Protein AF-A0A2V8GV36-F1 (afdb_monomer_lite)

Sequence (169 aa):
MVDSTVILAGAIPAAVLALVADGVLTWLERRLSPGRRRVSRAVPITVATAAVLFALATAGIGAGTRNTIVIGSKNFTEQVVLGELLAQTLERRGVTVTRRLNLGGSFICDRAIRSGDIDAYVEYTGTALAAILKQPIVKDPAAVFTTVRDEYARAGLSVLPPLGFTRRW

Secondary structure (DSSP, 8-state):
---HHHHHHHHHHHHHHHHHHHHHHHHHHHHH--SS----THHHHHHHHHHHHHHHHHTTTT-----EEEEE--SSHHHHHHHHHHHHHHHTTT-EEEEE----SHHHHHHHHHHTS-SB----HHHIIIIIS-PPP-S-HHHHHHHHHHHHHHTT---PPP-S-----

Foldseek 3Di:
DPPVVVVCVVVVVVVVVVVVVVVVVVVVCVVPPPDPDDDDPVVVVVVVVVVVVVVVVVVPPPPDPPQEAEFEFAQDDVFLVVSVVVCVVCVVVVGHYHYHYRQHDPVRVVVCCLVVVGVDGDDDLQCCQCPPVVHDRDPDSVVSLVVSQVVCVVSVHHDDDDPPDDPDD

Radius of gyration: 26.88 Å; chains: 1; bounding box: 41×42×82 Å

Structure (mmCIF, N/CA/C/O backbone):
data_AF-A0A2V8GV36-F1
#
_entry.id   AF-A0A2V8GV36-F1
#
loop_
_atom_site.group_PDB
_atom_site.id
_atom_site.type_symbol
_atom_site.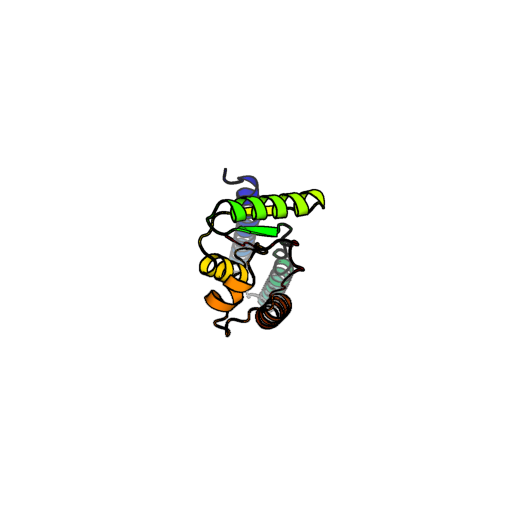label_atom_id
_atom_site.label_alt_id
_atom_site.label_comp_id
_atom_site.label_asym_id
_atom_site.label_entity_id
_atom_site.label_seq_id
_atom_site.pdbx_PDB_ins_code
_atom_site.Cartn_x
_atom_site.Cartn_y
_atom_site.Cartn_z
_atom_site.occupancy
_atom_site.B_iso_or_equiv
_atom_site.auth_seq_id
_atom_site.auth_comp_id
_atom_site.auth_asym_id
_atom_site.auth_atom_id
_atom_site.pdbx_PDB_model_num
ATOM 1 N N . MET A 1 1 ? -10.039 15.822 13.208 1.00 42.69 1 MET A N 1
ATOM 2 C CA . MET A 1 1 ? -10.955 15.863 14.367 1.00 42.69 1 MET A CA 1
ATOM 3 C C . MET A 1 1 ? -11.041 14.457 14.916 1.00 42.69 1 MET A C 1
ATOM 5 O O . MET A 1 1 ? -11.215 13.542 14.127 1.00 42.69 1 MET A O 1
ATOM 9 N N . VAL A 1 2 ? -10.798 14.270 16.212 1.00 45.75 2 VAL A N 1
ATOM 10 C CA . VAL A 1 2 ? -10.942 12.957 16.852 1.00 45.75 2 VAL A CA 1
ATOM 11 C C . VAL A 1 2 ? -12.442 12.706 17.003 1.00 45.75 2 VAL A C 1
ATOM 13 O O . VAL A 1 2 ? -13.123 13.535 17.602 1.00 45.75 2 VAL A O 1
ATOM 16 N N . ASP A 1 3 ? -12.964 11.635 16.404 1.00 47.34 3 ASP A N 1
ATOM 17 C CA . ASP A 1 3 ? -14.393 11.314 16.460 1.00 47.34 3 ASP A CA 1
ATOM 18 C C . ASP A 1 3 ? -14.779 10.881 17.878 1.00 47.34 3 ASP A C 1
ATOM 20 O O . ASP A 1 3 ? -14.577 9.734 18.290 1.00 47.34 3 ASP A O 1
ATOM 24 N N . SER A 1 4 ? -15.356 11.814 18.637 1.00 53.25 4 SER A N 1
ATOM 25 C CA . SER A 1 4 ? -15.852 11.592 19.999 1.00 53.25 4 SER A CA 1
ATOM 26 C C . SER A 1 4 ? -16.860 10.442 20.078 1.00 53.25 4 SER A C 1
ATOM 28 O O . SER A 1 4 ? -16.970 9.800 21.118 1.00 53.25 4 SER A O 1
ATOM 30 N N . THR A 1 5 ? -17.545 10.131 18.974 1.00 56.38 5 THR A N 1
ATOM 31 C CA . THR A 1 5 ? -18.463 8.993 18.838 1.00 56.38 5 THR A CA 1
ATOM 32 C C . THR A 1 5 ? -17.752 7.651 19.029 1.00 56.38 5 THR A C 1
ATOM 34 O O . THR A 1 5 ? -18.298 6.761 19.674 1.00 56.38 5 THR A O 1
ATOM 37 N N . VAL A 1 6 ? -16.513 7.510 18.543 1.00 57.44 6 VAL A N 1
ATOM 38 C CA . VAL A 1 6 ? -15.716 6.276 18.684 1.00 57.44 6 VAL A CA 1
ATOM 39 C C . VAL A 1 6 ? -15.141 6.154 20.101 1.00 57.44 6 VAL A C 1
ATOM 41 O O . VAL A 1 6 ? -15.065 5.055 20.645 1.00 57.44 6 VAL A O 1
ATOM 44 N N . ILE A 1 7 ? -14.817 7.283 20.742 1.00 59.47 7 ILE A N 1
ATOM 45 C CA . ILE A 1 7 ? -14.378 7.317 22.147 1.00 59.47 7 ILE A CA 1
ATOM 46 C C . ILE A 1 7 ? -15.544 6.969 23.088 1.00 59.47 7 ILE A C 1
ATOM 48 O O . ILE A 1 7 ? -15.385 6.136 23.982 1.00 59.47 7 ILE A O 1
ATOM 52 N N . LEU A 1 8 ? -16.735 7.544 22.870 1.00 58.75 8 LEU A N 1
ATOM 53 C CA . LEU A 1 8 ? -17.935 7.229 23.657 1.00 58.75 8 LEU A CA 1
ATOM 54 C C . LEU A 1 8 ? -18.396 5.779 23.456 1.00 58.75 8 LEU A C 1
ATOM 56 O O . LEU A 1 8 ? -18.820 5.143 24.421 1.00 58.75 8 LEU A O 1
ATOM 60 N N . ALA A 1 9 ? -18.277 5.246 22.235 1.00 59.91 9 ALA A N 1
ATOM 61 C CA . ALA A 1 9 ? -18.658 3.871 21.918 1.00 59.91 9 ALA A CA 1
ATOM 62 C C . ALA A 1 9 ? -17.824 2.824 22.676 1.00 59.91 9 ALA A C 1
ATOM 64 O O . ALA A 1 9 ? -18.329 1.738 22.937 1.00 59.91 9 ALA A O 1
ATOM 65 N N . GLY A 1 10 ? -16.583 3.144 23.067 1.00 58.09 10 GLY A N 1
ATOM 66 C CA . GLY A 1 10 ? -15.758 2.285 23.925 1.00 58.09 10 GLY A CA 1
ATOM 67 C C . GLY A 1 10 ? -15.914 2.569 25.424 1.00 58.09 10 GLY A C 1
ATOM 68 O O . GLY A 1 10 ? -15.924 1.642 26.235 1.00 58.09 10 GLY A O 1
ATOM 69 N N . ALA A 1 11 ? -16.075 3.840 25.804 1.00 70.38 11 ALA A N 1
ATOM 70 C CA . ALA A 1 11 ? -16.124 4.254 27.206 1.00 70.38 11 ALA A CA 1
ATOM 71 C C . ALA A 1 11 ? -17.424 3.843 27.919 1.00 70.38 11 ALA A C 1
ATOM 73 O O . ALA A 1 11 ? -17.380 3.433 29.078 1.00 70.38 11 ALA A O 1
ATOM 74 N N . ILE A 1 12 ? -18.574 3.915 27.236 1.00 70.88 12 ILE A N 1
ATOM 75 C CA . ILE A 1 12 ? -19.873 3.571 27.837 1.00 70.88 12 ILE A CA 1
ATOM 76 C C . ILE A 1 12 ? -19.951 2.070 28.173 1.00 70.88 12 ILE A C 1
ATOM 78 O O . ILE A 1 12 ? -20.270 1.747 29.318 1.00 70.88 12 ILE A O 1
ATOM 82 N N . PRO A 1 13 ? -19.599 1.133 27.266 1.00 69.44 13 PRO A N 1
ATOM 83 C CA . PRO A 1 13 ? -19.578 -0.290 27.601 1.00 69.44 13 PRO A CA 1
ATOM 84 C C . PRO A 1 13 ? -18.573 -0.634 28.703 1.00 69.44 13 PRO A C 1
ATOM 86 O O . PRO A 1 13 ? -18.890 -1.436 29.577 1.00 69.44 13 PRO A O 1
ATOM 89 N N . ALA A 1 14 ? -17.391 -0.005 28.704 1.00 72.00 14 ALA A N 1
ATOM 90 C CA . ALA A 1 14 ? -16.385 -0.221 29.743 1.00 72.00 14 ALA A CA 1
ATOM 91 C C . ALA A 1 14 ? -16.881 0.230 31.129 1.00 72.00 14 ALA A C 1
ATOM 93 O O . ALA A 1 14 ? -16.708 -0.494 32.109 1.00 72.00 14 ALA A O 1
ATOM 94 N N . ALA A 1 15 ? -17.554 1.382 31.209 1.00 74.12 15 ALA A N 1
ATOM 95 C CA . ALA A 1 15 ? -18.145 1.879 32.450 1.00 74.12 15 ALA A CA 1
ATOM 96 C C . ALA A 1 15 ? -19.289 0.980 32.951 1.00 74.12 15 ALA A C 1
ATOM 98 O O . ALA A 1 15 ? -19.375 0.695 34.144 1.00 74.12 15 ALA A O 1
ATOM 99 N N . VAL A 1 16 ? -20.137 0.478 32.047 1.00 76.19 16 VAL A N 1
ATOM 100 C CA . VAL A 1 16 ? -21.193 -0.487 32.397 1.00 76.19 16 VAL A CA 1
ATOM 101 C C . VAL A 1 16 ? -20.586 -1.792 32.921 1.00 76.19 16 VAL A C 1
ATOM 103 O O . VAL A 1 16 ? -21.054 -2.319 33.928 1.00 76.19 16 VAL A O 1
ATOM 106 N N . LEU A 1 17 ? -19.517 -2.290 32.293 1.00 73.31 17 LEU A N 1
ATOM 107 C CA . LEU A 1 17 ? -18.819 -3.497 32.738 1.00 73.31 17 LEU A CA 1
ATOM 108 C C . LEU A 1 17 ? -18.208 -3.319 34.135 1.00 73.31 17 LEU A C 1
ATOM 110 O O . LEU A 1 17 ? -18.327 -4.215 34.968 1.00 73.31 17 LEU A O 1
ATOM 114 N N . ALA A 1 18 ? -17.600 -2.157 34.398 1.00 76.25 18 ALA A N 1
ATOM 115 C CA . ALA A 1 18 ? -17.034 -1.820 35.701 1.00 76.25 18 ALA A CA 1
ATOM 116 C C . ALA A 1 18 ? -18.111 -1.810 36.799 1.00 76.25 18 ALA A C 1
ATOM 118 O O . ALA A 1 18 ? -17.950 -2.474 37.818 1.00 76.25 18 ALA A O 1
ATOM 119 N N . LEU A 1 19 ? -19.259 -1.169 36.551 1.00 74.94 19 LEU A N 1
ATOM 120 C CA . LEU A 1 19 ? -20.377 -1.142 37.503 1.00 74.94 19 LEU A CA 1
ATOM 121 C C . LEU A 1 19 ? -20.973 -2.534 37.764 1.00 74.94 19 LEU A C 1
ATOM 123 O O . LEU A 1 19 ? -21.360 -2.846 38.891 1.00 74.94 19 LEU A O 1
ATOM 127 N N . VAL A 1 20 ? -21.039 -3.389 36.739 1.00 77.94 20 VAL A N 1
ATOM 128 C CA . VAL A 1 20 ? -21.484 -4.782 36.892 1.00 77.94 20 VAL A CA 1
ATOM 129 C C . VAL A 1 20 ? -20.475 -5.588 37.712 1.00 77.94 20 VAL A C 1
ATOM 131 O O . VAL A 1 2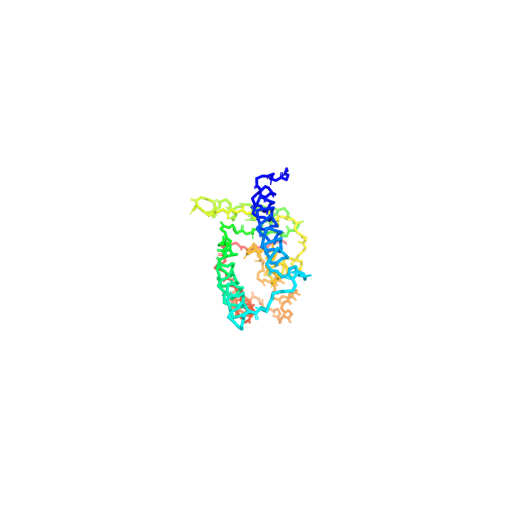0 ? -20.884 -6.330 38.605 1.00 77.94 20 VAL A O 1
ATOM 134 N N . ALA A 1 21 ? -19.175 -5.426 37.459 1.00 74.50 21 ALA A N 1
ATOM 135 C CA . ALA A 1 21 ? -18.120 -6.098 38.214 1.00 74.50 21 ALA A CA 1
ATOM 136 C C . ALA A 1 21 ? -18.128 -5.681 39.694 1.00 74.50 21 ALA A C 1
ATOM 138 O O . ALA A 1 21 ? -18.149 -6.552 40.567 1.00 74.50 21 ALA A O 1
ATOM 139 N N . ASP A 1 22 ? -18.219 -4.379 39.975 1.00 76.00 22 ASP A N 1
ATOM 140 C CA . ASP A 1 22 ? -18.315 -3.842 41.336 1.00 76.00 22 ASP A CA 1
ATOM 141 C C . ASP A 1 22 ? -19.584 -4.339 42.046 1.00 76.00 22 ASP A C 1
ATOM 143 O O . ASP A 1 22 ? -19.551 -4.713 43.223 1.00 76.00 22 ASP A O 1
ATOM 147 N N . GLY A 1 23 ? -20.708 -4.427 41.325 1.00 73.44 23 GLY A N 1
ATOM 148 C CA . GLY A 1 23 ? -21.961 -4.981 41.840 1.00 73.44 23 GLY A CA 1
ATOM 149 C C . GLY A 1 23 ? -21.863 -6.468 42.195 1.00 73.44 23 GLY A C 1
ATOM 150 O O . GLY A 1 23 ? -22.347 -6.888 43.250 1.00 73.44 23 GLY A O 1
ATOM 151 N N . VAL A 1 24 ? -21.199 -7.266 41.352 1.00 77.94 24 VAL A N 1
ATOM 152 C CA . VAL A 1 24 ? -20.947 -8.695 41.599 1.00 77.94 24 VAL A CA 1
ATOM 153 C C . VAL A 1 24 ? -20.010 -8.885 42.791 1.00 77.94 24 VAL A C 1
ATOM 155 O O . VAL A 1 24 ? -20.293 -9.725 43.649 1.00 77.94 24 VAL A O 1
ATOM 158 N N . LEU A 1 25 ? -18.947 -8.082 42.891 1.00 78.06 25 LEU A N 1
ATOM 159 C CA . LEU A 1 25 ? -18.000 -8.121 44.005 1.00 78.06 25 LEU A CA 1
ATOM 160 C C . LEU A 1 25 ? -18.695 -7.767 45.327 1.00 78.06 25 LEU A C 1
ATOM 162 O O . LEU A 1 25 ? -18.612 -8.523 46.293 1.00 78.06 25 LEU A O 1
ATOM 166 N N . THR A 1 26 ? -19.494 -6.696 45.330 1.00 73.12 26 THR A N 1
ATOM 167 C CA . THR A 1 26 ? -20.282 -6.261 46.495 1.00 73.12 26 THR A CA 1
ATOM 168 C C . THR A 1 26 ? -21.307 -7.320 46.916 1.00 73.12 26 THR A C 1
ATOM 170 O O . THR A 1 26 ? -21.547 -7.547 48.105 1.00 73.12 26 THR A O 1
ATOM 173 N N . TRP A 1 27 ? -21.937 -8.000 45.956 1.00 73.81 27 TRP A N 1
ATOM 174 C CA . TRP A 1 27 ? -22.871 -9.091 46.238 1.00 73.81 27 TRP A CA 1
ATOM 175 C C . TRP A 1 27 ? -22.168 -10.310 46.850 1.00 73.81 27 TRP A C 1
ATOM 177 O O . TRP A 1 27 ? -22.682 -10.904 47.803 1.00 73.81 27 TRP A O 1
ATOM 187 N N . LEU A 1 28 ? -20.979 -10.652 46.345 1.00 71.38 28 LEU A N 1
ATOM 188 C CA . LEU A 1 28 ? -20.114 -11.699 46.890 1.00 71.38 28 LEU A CA 1
ATOM 189 C C . LEU A 1 28 ? -19.663 -11.364 48.312 1.00 71.38 28 LEU A C 1
ATOM 191 O O . LEU A 1 28 ? -19.818 -12.201 49.197 1.00 71.38 28 LEU A O 1
ATOM 195 N N . GLU A 1 29 ? -19.202 -10.140 48.564 1.00 76.19 29 GLU A N 1
ATOM 196 C CA . GLU A 1 29 ? -18.813 -9.675 49.900 1.00 76.19 29 GLU A CA 1
ATOM 197 C C . GLU A 1 29 ? -19.975 -9.748 50.893 1.00 76.19 29 GLU A C 1
ATOM 199 O O . GLU A 1 29 ? -19.811 -10.248 52.007 1.00 76.19 29 GLU A O 1
ATOM 204 N N . ARG A 1 30 ? -21.186 -9.342 50.491 1.00 71.69 30 ARG A N 1
ATOM 205 C CA . ARG A 1 30 ? -22.382 -9.441 51.347 1.00 71.69 30 ARG A CA 1
ATOM 206 C C . ARG A 1 30 ? -22.798 -10.885 51.630 1.00 71.69 30 ARG A C 1
ATOM 208 O O . ARG A 1 30 ? -23.356 -11.153 52.692 1.00 71.69 30 ARG A O 1
ATOM 215 N N . ARG A 1 31 ? -22.533 -11.824 50.715 1.00 64.19 31 ARG A N 1
ATOM 216 C CA . ARG A 1 31 ? -22.808 -13.259 50.921 1.00 64.19 31 ARG A CA 1
ATOM 217 C C . ARG A 1 31 ? -21.688 -14.012 51.639 1.00 64.19 31 ARG A C 1
ATOM 219 O O . ARG A 1 31 ? -21.971 -15.054 52.228 1.00 64.19 31 ARG A O 1
ATOM 226 N N . LEU A 1 32 ? -20.457 -13.506 51.592 1.00 61.59 32 LEU A N 1
ATOM 227 C CA . LEU A 1 32 ? -19.263 -14.123 52.182 1.00 61.59 32 LEU A CA 1
ATOM 228 C C . LEU A 1 32 ? -18.765 -13.416 53.452 1.00 61.59 32 LEU A C 1
ATOM 230 O O . LEU A 1 32 ? -17.808 -13.890 54.064 1.00 61.59 32 LEU A O 1
ATOM 234 N N . SER A 1 33 ? -19.409 -12.325 53.880 1.00 59.56 33 SER A N 1
ATOM 235 C CA . SER A 1 33 ? -19.051 -11.606 55.107 1.00 59.56 33 SER A CA 1
ATOM 236 C C . SER A 1 33 ? -18.989 -12.558 56.317 1.00 59.56 33 SER A C 1
ATOM 238 O O . SER A 1 33 ? -19.916 -13.353 56.521 1.00 59.56 33 SER A O 1
ATOM 240 N N . PRO A 1 34 ? -17.919 -12.498 57.136 1.00 50.12 34 PRO A N 1
ATOM 241 C CA . PRO A 1 34 ? -17.628 -13.478 58.177 1.00 50.12 34 PRO A CA 1
ATOM 242 C C . PRO A 1 34 ? -18.512 -13.253 59.412 1.00 50.12 34 PRO A C 1
ATOM 244 O O . PRO A 1 34 ? -18.088 -12.750 60.445 1.00 50.12 34 PRO A O 1
ATOM 247 N N . GLY A 1 35 ? -19.772 -13.668 59.301 1.00 54.22 35 GLY A N 1
ATOM 248 C CA . GLY A 1 35 ? -20.748 -13.739 60.384 1.00 54.22 35 GLY A CA 1
ATOM 249 C C . GLY A 1 35 ? -21.252 -15.169 60.555 1.00 54.22 35 GLY A C 1
ATOM 250 O O . GLY A 1 35 ? -22.386 -15.468 60.203 1.00 54.22 35 GLY A O 1
ATOM 251 N N . ARG A 1 36 ? -20.386 -16.071 61.039 1.00 50.66 36 ARG A N 1
ATOM 252 C CA . ARG A 1 36 ? -20.707 -17.394 61.625 1.00 50.66 36 ARG A CA 1
ATOM 253 C C . ARG A 1 36 ? -21.900 -18.149 60.998 1.00 50.66 36 ARG A C 1
ATOM 255 O O . ARG A 1 36 ? -22.760 -18.659 61.714 1.00 50.66 36 ARG A O 1
ATOM 262 N N . ARG A 1 37 ? -21.949 -18.281 59.668 1.00 52.38 37 ARG A N 1
ATOM 263 C CA . ARG A 1 37 ? -22.877 -19.192 58.978 1.00 52.38 37 ARG A CA 1
ATOM 264 C C . ARG A 1 37 ? -22.113 -20.085 58.011 1.00 52.38 37 ARG A C 1
ATOM 266 O O . ARG A 1 37 ? -21.386 -19.619 57.145 1.00 52.38 37 ARG A O 1
ATOM 273 N N . ARG A 1 38 ? -22.271 -21.393 58.221 1.00 50.81 38 ARG A N 1
ATOM 274 C CA . ARG A 1 38 ? -21.676 -22.490 57.451 1.00 50.81 38 ARG A CA 1
ATOM 275 C C . ARG A 1 38 ? -22.023 -22.305 55.971 1.00 50.81 38 ARG A C 1
ATOM 277 O O . ARG A 1 38 ? -23.158 -22.556 55.575 1.00 50.81 38 ARG A O 1
ATOM 284 N N . VAL A 1 39 ? -21.064 -21.833 55.177 1.00 53.94 39 VAL A N 1
ATOM 285 C CA . VAL A 1 39 ? -21.224 -21.678 53.726 1.00 53.94 39 VAL A CA 1
ATOM 286 C C . VAL A 1 39 ? -21.498 -23.063 53.140 1.00 53.94 39 VAL A C 1
ATOM 288 O O . VAL A 1 39 ? -20.734 -2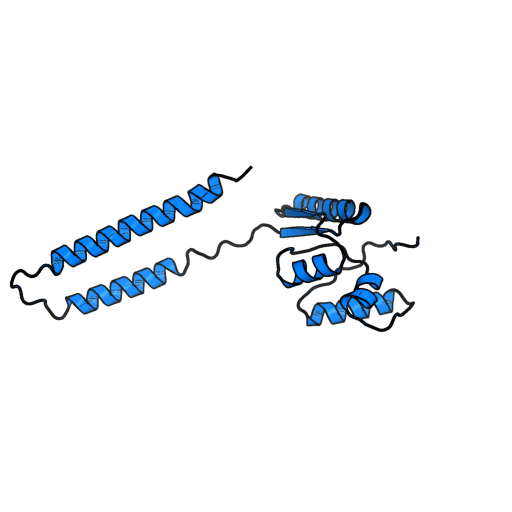4.006 53.358 1.00 53.94 39 VAL A O 1
ATOM 291 N N . SER A 1 40 ? -22.635 -23.224 52.463 1.00 56.03 40 SER A N 1
ATOM 292 C CA . SER A 1 40 ? -22.988 -24.491 51.825 1.00 56.03 40 SER A CA 1
ATOM 293 C C . SER A 1 40 ? -22.057 -24.742 50.633 1.00 56.03 40 SER A C 1
ATOM 295 O O . SER A 1 40 ? -21.696 -23.820 49.901 1.00 56.03 40 SER A O 1
ATOM 297 N N . ARG A 1 41 ? -21.677 -26.007 50.403 1.00 55.66 41 ARG A N 1
ATOM 298 C CA . ARG A 1 41 ? -20.778 -26.419 49.301 1.00 55.66 41 ARG A CA 1
ATOM 299 C C . ARG A 1 41 ? -21.286 -26.050 47.892 1.00 55.66 41 ARG A C 1
ATOM 301 O O . ARG A 1 41 ? -20.524 -26.151 46.940 1.00 55.66 41 ARG A O 1
ATOM 308 N N . ALA A 1 42 ? -22.538 -25.608 47.756 1.00 55.72 42 ALA A N 1
ATOM 309 C CA . ALA A 1 42 ? -23.150 -25.205 46.489 1.00 55.72 42 ALA A CA 1
ATOM 310 C C . ALA A 1 42 ? -22.749 -23.789 46.024 1.00 55.72 42 ALA A C 1
ATOM 312 O O . ALA A 1 42 ? -22.724 -23.530 44.825 1.00 55.72 42 ALA A O 1
ATOM 313 N N . VAL A 1 43 ? -22.389 -22.889 46.948 1.00 59.25 43 VAL A N 1
ATOM 314 C CA . VAL A 1 43 ? -22.031 -21.489 46.642 1.00 59.25 43 VAL A CA 1
ATOM 315 C C . VAL A 1 43 ? -20.818 -21.352 45.701 1.00 59.25 43 VAL A C 1
ATOM 317 O O . VAL A 1 43 ? -20.935 -20.630 44.708 1.00 59.25 43 VAL A O 1
ATOM 320 N N . PRO A 1 44 ? -19.677 -22.043 45.919 1.00 61.12 44 PRO A N 1
ATOM 321 C CA . PRO A 1 44 ? -18.531 -21.922 45.012 1.00 61.12 44 PRO A CA 1
ATOM 322 C C . PRO A 1 44 ? -18.827 -22.466 43.605 1.00 61.12 44 PRO A C 1
ATOM 324 O O . PRO A 1 44 ? -18.321 -21.927 42.624 1.00 61.12 44 PRO A O 1
ATOM 327 N N . ILE A 1 45 ? -19.698 -23.476 43.489 1.00 64.81 45 ILE A N 1
ATOM 328 C CA . ILE A 1 45 ? -20.079 -24.076 42.201 1.00 64.81 45 ILE A CA 1
ATOM 329 C C . ILE A 1 45 ? -20.896 -23.084 41.369 1.00 64.81 45 ILE A C 1
ATOM 331 O O . ILE A 1 45 ? -20.606 -22.908 40.187 1.00 64.81 45 ILE A O 1
ATOM 335 N N . THR A 1 46 ? -21.862 -22.392 41.984 1.00 66.50 46 THR A N 1
ATOM 336 C CA . THR A 1 46 ? -22.690 -21.380 41.305 1.00 66.50 46 THR A CA 1
ATOM 337 C C . THR A 1 46 ? -21.900 -20.153 40.851 1.00 66.50 46 THR A C 1
ATOM 339 O O . THR A 1 46 ? -22.183 -19.598 39.793 1.00 66.50 46 THR A O 1
ATOM 342 N N . VAL A 1 47 ? -20.881 -19.743 41.614 1.00 69.94 47 VAL A N 1
ATOM 343 C CA . VAL A 1 47 ? -20.012 -18.614 41.236 1.00 69.94 47 VAL A CA 1
ATOM 344 C C . VAL A 1 47 ? -19.120 -18.998 40.054 1.00 69.94 47 VAL A C 1
ATOM 346 O O . VAL A 1 47 ? -18.986 -18.221 39.111 1.00 69.94 47 VAL A O 1
ATOM 349 N N . ALA A 1 48 ? -18.577 -20.219 40.053 1.00 72.56 48 ALA A N 1
ATOM 350 C CA . ALA A 1 48 ? -17.769 -20.719 38.945 1.00 72.56 48 ALA A CA 1
ATOM 351 C C . ALA A 1 48 ? -18.576 -20.847 37.641 1.00 72.56 48 ALA A C 1
ATOM 353 O O . ALA A 1 48 ? -18.098 -20.443 36.584 1.00 72.56 48 ALA A O 1
ATOM 354 N N . THR A 1 49 ? -19.820 -21.340 37.698 1.00 72.81 49 THR A N 1
ATOM 355 C CA . THR A 1 49 ? -20.681 -21.424 36.500 1.00 72.81 49 THR A CA 1
ATOM 356 C C . THR A 1 49 ? -21.064 -20.044 35.969 1.00 72.81 49 THR A C 1
ATOM 358 O O . THR A 1 49 ? -21.014 -19.831 34.760 1.00 72.81 49 THR A O 1
ATOM 361 N N . ALA A 1 50 ? -21.387 -19.086 36.844 1.00 74.81 50 ALA A N 1
ATOM 362 C CA . ALA A 1 50 ? -21.696 -17.717 36.431 1.00 74.81 50 ALA A CA 1
ATOM 363 C C . ALA A 1 50 ? -20.494 -17.019 35.766 1.00 74.81 50 ALA A C 1
ATOM 365 O O . ALA A 1 50 ? -20.664 -16.353 34.747 1.00 74.81 50 ALA A O 1
ATOM 366 N N . ALA A 1 51 ? -19.278 -17.221 36.286 1.00 75.50 51 ALA A N 1
ATOM 367 C CA . ALA A 1 51 ? -18.055 -16.671 35.699 1.00 75.50 51 ALA A CA 1
ATOM 368 C C . ALA A 1 51 ? -17.757 -17.254 34.305 1.00 75.50 51 ALA A C 1
ATOM 370 O O . ALA A 1 51 ? -17.407 -16.512 33.389 1.00 75.50 51 ALA A O 1
ATOM 371 N N . VAL A 1 52 ? -17.955 -18.564 34.117 1.00 77.44 52 VAL A N 1
ATOM 372 C CA . VAL A 1 52 ? -17.780 -19.224 32.810 1.00 77.44 52 VAL A CA 1
ATOM 373 C C . VAL A 1 52 ? -18.821 -18.738 31.799 1.00 77.44 52 VAL A C 1
ATOM 375 O O . VAL A 1 52 ? -18.470 -18.432 30.662 1.00 77.44 52 VAL A O 1
ATOM 378 N N . LEU A 1 53 ? -20.086 -18.600 32.206 1.00 76.38 53 LEU A N 1
ATOM 379 C CA . LEU A 1 53 ? -21.143 -18.078 31.334 1.00 76.38 53 LEU A CA 1
ATOM 380 C C . LEU A 1 53 ? -20.902 -16.612 30.946 1.00 76.38 53 LEU A C 1
ATOM 382 O O . LEU A 1 53 ? -21.134 -16.241 29.798 1.00 76.38 53 LEU A O 1
ATOM 386 N N . PHE A 1 54 ? -20.384 -15.792 31.863 1.00 75.06 54 PHE A N 1
ATOM 387 C CA . PHE A 1 54 ? -20.029 -14.401 31.579 1.00 75.06 54 PHE A CA 1
ATOM 388 C C . PHE A 1 54 ? -18.821 -14.285 30.633 1.00 75.06 54 PHE A C 1
ATOM 390 O O . PHE A 1 54 ? -18.829 -13.469 29.708 1.00 75.06 54 PHE A O 1
ATOM 397 N N . ALA A 1 55 ? -17.809 -15.141 30.805 1.00 70.44 55 ALA A N 1
ATOM 398 C CA . ALA A 1 55 ? -16.668 -15.222 29.894 1.00 70.44 55 ALA A CA 1
ATOM 399 C C . ALA A 1 55 ? -17.092 -15.670 28.482 1.00 70.44 55 ALA A C 1
ATOM 401 O O . ALA A 1 55 ? -16.633 -15.102 27.493 1.00 70.44 55 ALA A O 1
ATOM 402 N N . LEU A 1 56 ? -18.023 -16.627 28.372 1.00 70.06 56 LEU A N 1
ATOM 403 C CA . LEU A 1 56 ? -18.582 -17.028 27.076 1.00 70.06 56 LEU A CA 1
ATOM 404 C C . LEU A 1 56 ? -19.429 -15.919 26.437 1.00 70.06 56 LEU A C 1
ATOM 406 O O . LEU A 1 56 ? -19.342 -15.710 25.230 1.00 70.06 56 LEU A O 1
ATOM 410 N N . ALA A 1 57 ? -20.228 -15.193 27.223 1.00 68.88 57 ALA A N 1
ATOM 411 C CA . ALA A 1 57 ? -21.084 -14.121 26.712 1.00 68.88 57 ALA A CA 1
ATOM 412 C C . ALA A 1 57 ? -20.287 -12.908 26.197 1.00 68.88 57 ALA A C 1
ATOM 414 O O . ALA A 1 57 ? -20.715 -12.234 25.263 1.00 68.88 57 ALA A O 1
ATOM 415 N N . THR A 1 58 ? -19.115 -12.636 26.777 1.00 65.12 58 THR A N 1
ATOM 416 C CA . THR A 1 58 ? -18.259 -11.500 26.391 1.00 65.12 58 THR A CA 1
ATOM 417 C C . THR A 1 58 ? -17.294 -11.824 25.246 1.00 65.12 58 THR A C 1
ATOM 419 O O . THR A 1 58 ? -16.886 -10.912 24.527 1.00 65.12 58 THR A O 1
ATOM 422 N N . ALA A 1 59 ? -17.003 -13.105 24.987 1.00 60.91 59 ALA A N 1
ATOM 423 C CA . ALA A 1 59 ? -16.130 -13.540 23.891 1.00 60.91 59 ALA A CA 1
ATOM 424 C C . ALA A 1 59 ? -16.654 -13.185 22.479 1.00 60.91 59 ALA A C 1
ATOM 426 O O . ALA A 1 59 ? -15.875 -13.150 21.530 1.00 60.91 59 ALA A O 1
ATOM 427 N N . GLY A 1 60 ? -17.953 -12.891 22.326 1.00 55.62 60 GLY A N 1
ATOM 428 C CA . GLY A 1 60 ? -18.579 -12.562 21.036 1.00 55.62 60 GLY A CA 1
ATOM 429 C C . GLY A 1 60 ? -18.646 -11.072 20.672 1.00 55.62 60 GLY A C 1
ATOM 430 O O . GLY A 1 60 ? -18.998 -10.747 19.542 1.00 55.62 60 GLY A O 1
ATOM 431 N N . ILE A 1 61 ? -18.324 -10.151 21.589 1.00 60.09 61 ILE A N 1
ATOM 432 C CA . ILE A 1 61 ? -18.625 -8.711 21.414 1.00 60.09 61 ILE A CA 1
ATOM 433 C C . ILE A 1 61 ? -17.528 -7.960 20.619 1.00 60.09 61 ILE A C 1
ATOM 435 O O . ILE A 1 61 ? -17.727 -6.831 20.184 1.00 60.09 61 ILE A O 1
ATOM 439 N N . GLY A 1 62 ? -16.374 -8.585 20.358 1.00 50.75 62 GLY A N 1
ATOM 440 C CA . GLY A 1 62 ? -15.215 -7.922 19.738 1.00 50.75 62 GLY A CA 1
ATOM 441 C C . GLY A 1 62 ? -15.090 -8.014 18.211 1.00 50.75 62 GLY A C 1
ATOM 442 O O . GLY A 1 62 ? -14.189 -7.396 17.647 1.00 50.75 62 GLY A O 1
ATOM 443 N N . ALA A 1 63 ? -15.944 -8.769 17.517 1.00 48.19 63 ALA A N 1
ATOM 444 C CA . ALA A 1 63 ? -15.804 -9.001 16.075 1.00 48.19 63 ALA A CA 1
ATOM 445 C C . ALA A 1 63 ? -16.494 -7.907 15.239 1.00 48.19 63 ALA A C 1
ATOM 447 O O . ALA A 1 63 ? -17.385 -8.177 14.436 1.00 48.19 63 ALA A O 1
ATOM 448 N N . GLY A 1 64 ? -16.084 -6.652 15.424 1.00 48.84 64 GLY A N 1
ATOM 449 C CA . GLY A 1 64 ? -16.405 -5.598 14.467 1.00 48.84 64 GLY A CA 1
ATOM 450 C C . GLY A 1 64 ? -15.697 -5.897 13.147 1.00 48.84 64 GLY A C 1
ATOM 451 O O . GLY A 1 64 ? -14.470 -5.845 13.072 1.00 48.84 64 GLY A O 1
ATOM 452 N N . THR A 1 65 ? -16.451 -6.232 12.101 1.00 54.19 65 THR A N 1
ATOM 453 C CA . THR A 1 65 ? -15.930 -6.317 10.732 1.00 54.19 65 THR A CA 1
ATOM 454 C C . THR A 1 65 ? -15.222 -5.003 10.406 1.00 54.19 65 THR A C 1
ATOM 456 O O . THR A 1 65 ? -15.856 -3.948 10.490 1.00 54.19 65 THR A O 1
ATOM 459 N N . ARG A 1 66 ? -13.925 -5.032 10.051 1.00 56.38 66 ARG A N 1
ATOM 460 C CA . ARG A 1 66 ? -13.231 -3.853 9.503 1.00 56.38 66 ARG A CA 1
ATOM 461 C C . ARG A 1 66 ? -13.949 -3.448 8.220 1.00 56.38 66 ARG A C 1
ATOM 463 O O . ARG A 1 66 ? -13.660 -3.971 7.152 1.00 56.38 66 ARG A O 1
ATOM 470 N N . ASN A 1 67 ? -14.912 -2.542 8.335 1.00 71.88 67 ASN A N 1
ATOM 471 C CA . ASN A 1 67 ? -15.750 -2.121 7.216 1.00 71.88 67 ASN A CA 1
ATOM 472 C C . ASN A 1 67 ? -15.091 -1.010 6.381 1.00 71.88 67 ASN 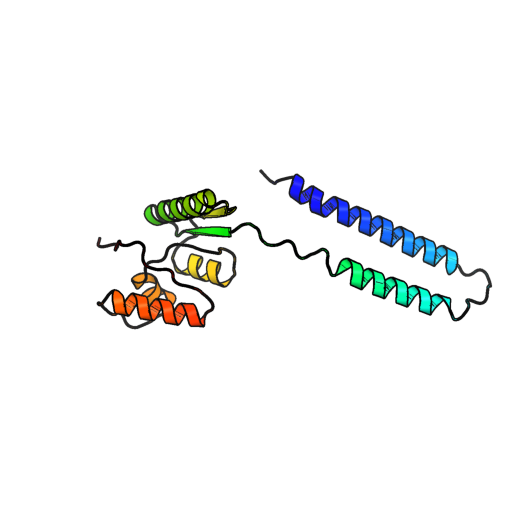A C 1
ATOM 474 O O . ASN A 1 67 ? -15.757 -0.363 5.573 1.00 71.88 67 ASN A O 1
ATOM 478 N N . THR A 1 68 ? -13.796 -0.772 6.607 1.00 91.38 68 THR A N 1
ATOM 479 C CA . THR A 1 68 ? -13.029 0.328 6.031 1.00 91.38 68 THR A CA 1
ATOM 480 C C . THR A 1 68 ? -11.714 -0.194 5.475 1.00 91.38 68 THR A C 1
ATOM 482 O O . THR A 1 68 ? -10.938 -0.794 6.215 1.00 91.38 68 THR A O 1
ATOM 485 N N . ILE A 1 69 ? -11.470 0.066 4.190 1.00 95.88 69 ILE A N 1
ATOM 486 C CA . ILE A 1 69 ? -10.214 -0.242 3.498 1.00 95.88 69 ILE A CA 1
ATOM 487 C C . ILE A 1 69 ? -9.266 0.948 3.636 1.00 95.88 69 ILE A C 1
ATOM 489 O O . ILE A 1 69 ? -9.655 2.091 3.411 1.00 95.88 69 ILE A O 1
ATOM 493 N N . VAL A 1 70 ? -8.006 0.705 3.969 1.00 97.94 70 VAL A N 1
ATOM 494 C CA . VAL A 1 70 ? -6.978 1.736 4.089 1.00 97.94 70 VAL A CA 1
ATOM 495 C C . VAL A 1 70 ? -6.147 1.806 2.806 1.00 97.94 70 VAL A C 1
ATOM 497 O O . VAL A 1 70 ? -5.405 0.883 2.478 1.00 97.94 70 VAL A O 1
ATOM 500 N N . ILE A 1 71 ? -6.229 2.921 2.080 1.00 98.44 71 ILE A N 1
ATOM 501 C CA . ILE A 1 71 ? -5.463 3.157 0.851 1.00 98.44 71 ILE A CA 1
ATOM 502 C C . ILE A 1 71 ? -4.222 3.995 1.143 1.00 98.44 71 ILE A C 1
ATOM 504 O O . ILE A 1 71 ? -4.314 5.119 1.643 1.00 98.44 71 ILE A O 1
ATOM 508 N N . GLY A 1 72 ? -3.058 3.440 0.810 1.00 98.38 72 GLY A N 1
ATOM 509 C CA . GLY A 1 72 ? -1.757 4.082 0.947 1.00 98.38 72 GLY A CA 1
ATOM 510 C C . GLY A 1 72 ? -1.215 4.668 -0.354 1.00 98.38 72 GLY A C 1
ATOM 511 O O . GLY A 1 72 ? -1.676 4.342 -1.450 1.00 98.38 72 GLY A O 1
ATOM 512 N N . SER A 1 73 ? -0.175 5.497 -0.246 1.00 98.50 73 SER A N 1
ATOM 513 C CA . SER A 1 73 ? 0.635 5.879 -1.407 1.00 98.50 73 SER A CA 1
ATOM 514 C C . SER A 1 73 ? 2.075 6.235 -1.058 1.00 98.50 73 SER A C 1
ATOM 516 O O . SER A 1 73 ? 2.399 6.613 0.072 1.00 98.50 73 SER A O 1
ATOM 518 N N . LYS A 1 74 ? 2.938 6.158 -2.077 1.00 97.81 74 LYS A N 1
ATOM 519 C CA . LYS A 1 74 ? 4.306 6.675 -2.009 1.00 97.81 74 LYS A CA 1
ATOM 520 C C . LYS A 1 74 ? 4.324 8.209 -1.987 1.00 97.81 74 LYS A C 1
ATOM 522 O O . LYS A 1 74 ? 3.364 8.860 -2.396 1.00 97.81 74 LYS A O 1
ATOM 527 N N . ASN A 1 75 ? 5.437 8.794 -1.550 1.00 96.56 75 ASN A N 1
ATOM 528 C CA . ASN A 1 75 ? 5.581 10.230 -1.289 1.00 96.56 75 ASN A CA 1
ATOM 529 C C . ASN A 1 75 ? 5.930 11.108 -2.504 1.00 96.56 75 ASN A C 1
ATOM 531 O O . ASN A 1 75 ? 6.699 12.062 -2.392 1.00 96.56 75 ASN A O 1
ATOM 535 N N . PHE A 1 76 ? 5.376 10.800 -3.675 1.00 96.06 76 PHE A N 1
ATOM 536 C CA . PHE A 1 76 ? 5.534 11.644 -4.861 1.00 96.06 76 PHE A CA 1
ATOM 537 C C . PHE A 1 76 ? 4.218 11.810 -5.613 1.00 96.06 76 PHE A C 1
ATOM 539 O O . PHE A 1 76 ? 3.332 10.958 -5.536 1.00 96.06 76 PHE A O 1
ATOM 546 N N . THR A 1 77 ? 4.109 12.915 -6.354 1.00 96.56 77 THR A N 1
ATOM 547 C CA . THR A 1 77 ? 2.850 13.450 -6.894 1.00 96.56 77 THR A CA 1
ATOM 548 C C . THR A 1 77 ? 2.001 12.413 -7.617 1.00 96.56 77 THR A C 1
ATOM 550 O O . THR A 1 77 ? 0.835 12.246 -7.275 1.00 96.56 77 THR A O 1
ATOM 553 N N . GLU A 1 78 ? 2.582 11.669 -8.565 1.00 95.62 78 GLU A N 1
ATOM 554 C CA . GLU A 1 78 ? 1.844 10.655 -9.331 1.00 95.62 78 GLU A CA 1
ATOM 555 C C . GLU A 1 78 ? 1.185 9.617 -8.413 1.00 95.62 78 GLU A C 1
ATOM 557 O O . GLU A 1 78 ? 0.032 9.255 -8.604 1.00 95.62 78 GLU A O 1
ATOM 562 N N . GLN A 1 79 ? 1.878 9.170 -7.368 1.00 97.31 79 GLN A N 1
ATOM 563 C CA . GLN A 1 79 ? 1.372 8.124 -6.479 1.00 97.31 79 GLN A CA 1
ATOM 564 C C . GLN A 1 79 ? 0.329 8.632 -5.507 1.00 97.31 79 GLN A C 1
ATOM 566 O O . GLN A 1 79 ? -0.599 7.900 -5.179 1.00 97.31 79 GLN A O 1
ATOM 571 N N . VAL A 1 80 ? 0.449 9.884 -5.070 1.00 98.12 80 VAL A N 1
ATOM 572 C CA . VAL A 1 80 ? -0.609 10.539 -4.298 1.00 98.12 80 VAL A CA 1
ATOM 573 C C . VAL A 1 80 ? -1.882 10.630 -5.141 1.00 98.12 80 VAL A C 1
ATOM 575 O O . VAL A 1 80 ? -2.941 10.230 -4.665 1.00 98.12 80 VAL A O 1
ATOM 578 N N . VAL A 1 81 ? -1.773 11.044 -6.408 1.00 98.00 81 VAL A N 1
ATOM 579 C CA . VAL A 1 81 ? -2.916 11.101 -7.337 1.00 98.00 81 VAL A CA 1
ATOM 580 C C . VAL A 1 81 ? -3.504 9.710 -7.595 1.00 98.00 81 VAL A C 1
ATOM 582 O O . VAL A 1 81 ? -4.716 9.534 -7.512 1.00 98.00 81 VAL A O 1
ATOM 585 N N . LEU A 1 82 ? -2.675 8.699 -7.864 1.00 97.81 82 LEU A N 1
ATOM 586 C CA . LEU A 1 82 ? -3.147 7.330 -8.103 1.00 97.81 82 LEU A CA 1
ATOM 587 C C . LEU A 1 82 ? -3.804 6.708 -6.863 1.00 97.81 82 LEU A C 1
ATOM 589 O O . LEU A 1 82 ? -4.815 6.022 -6.996 1.00 97.81 82 LEU A O 1
ATOM 593 N N . GLY A 1 83 ? -3.262 6.962 -5.668 1.00 97.88 83 GLY A N 1
ATOM 594 C CA . GLY A 1 83 ? -3.873 6.539 -4.407 1.00 97.88 83 GLY A CA 1
ATOM 595 C C . GLY A 1 83 ? -5.244 7.182 -4.191 1.00 97.88 83 GLY A C 1
ATOM 596 O O . GLY A 1 83 ? -6.190 6.499 -3.805 1.00 97.88 83 GLY A O 1
ATOM 597 N N . GLU A 1 84 ? -5.384 8.466 -4.523 1.00 98.19 84 GLU A N 1
ATOM 598 C CA . GLU A 1 84 ? -6.668 9.168 -4.460 1.00 98.19 84 GLU A CA 1
ATOM 599 C C . GLU A 1 84 ? -7.687 8.604 -5.466 1.00 98.19 84 GLU A C 1
ATOM 601 O O . GLU A 1 84 ? -8.828 8.318 -5.103 1.00 98.19 84 GLU A O 1
ATOM 606 N N . LEU A 1 85 ? -7.272 8.355 -6.712 1.00 97.94 85 LEU A N 1
ATOM 607 C CA . LEU A 1 85 ? -8.131 7.735 -7.729 1.00 97.94 85 LEU A CA 1
ATOM 608 C C . LEU A 1 85 ? -8.584 6.325 -7.327 1.00 97.94 85 LEU A C 1
ATOM 610 O O . LEU A 1 85 ? -9.733 5.947 -7.581 1.00 97.94 85 LEU A O 1
ATOM 614 N N . LEU A 1 86 ? -7.702 5.546 -6.695 1.00 97.12 86 LEU A N 1
ATOM 615 C CA . LEU A 1 86 ? -8.034 4.224 -6.171 1.00 97.12 86 LEU A CA 1
ATOM 616 C C . LEU A 1 86 ? -9.082 4.323 -5.054 1.00 97.12 86 LEU A C 1
ATOM 618 O O . LEU A 1 86 ? -10.093 3.620 -5.116 1.00 97.12 86 LEU A O 1
ATOM 622 N N . ALA A 1 87 ? -8.885 5.230 -4.092 1.00 97.94 87 ALA A N 1
ATOM 623 C CA . ALA A 1 87 ? -9.830 5.473 -3.004 1.00 97.94 87 ALA A CA 1
ATOM 624 C C . ALA A 1 87 ? -11.221 5.858 -3.534 1.00 97.94 87 ALA A C 1
ATOM 626 O O . ALA A 1 87 ? -12.201 5.173 -3.245 1.00 97.94 87 ALA A O 1
ATOM 627 N N . GLN A 1 88 ? -11.300 6.856 -4.418 1.00 98.12 88 GLN A N 1
ATOM 628 C CA . GLN A 1 88 ? -12.568 7.293 -5.016 1.00 98.12 88 GLN A CA 1
ATOM 629 C C . GLN A 1 88 ? -13.247 6.198 -5.850 1.00 98.12 88 GLN A C 1
ATOM 631 O O . GLN A 1 88 ? -14.470 6.148 -5.972 1.00 98.12 88 GLN A O 1
ATOM 636 N N . THR A 1 89 ? -12.476 5.307 -6.473 1.00 96.81 89 THR A N 1
ATOM 637 C CA . THR A 1 89 ? -13.036 4.191 -7.250 1.00 96.81 89 THR A CA 1
ATOM 638 C C . THR A 1 89 ? -13.692 3.144 -6.357 1.00 96.81 89 THR A C 1
ATOM 640 O O . THR A 1 89 ? -14.732 2.600 -6.729 1.00 96.81 89 THR A O 1
ATOM 643 N N . LEU A 1 90 ? -13.118 2.881 -5.185 1.00 95.81 90 LEU A N 1
ATOM 644 C CA . LEU A 1 90 ? -13.708 1.999 -4.180 1.00 95.81 90 LEU A CA 1
ATOM 645 C C . LEU A 1 90 ? -14.939 2.640 -3.527 1.00 95.81 90 LEU A C 1
ATOM 647 O O . LEU A 1 90 ? -15.980 1.993 -3.424 1.00 95.81 90 LEU A O 1
ATOM 651 N N . GLU A 1 91 ? -14.865 3.926 -3.189 1.00 96.12 91 GLU A N 1
ATOM 652 C CA . GLU A 1 91 ? -15.984 4.676 -2.601 1.00 96.12 91 GLU A CA 1
ATOM 653 C C . GLU A 1 91 ? -17.198 4.732 -3.532 1.00 96.12 91 GLU A C 1
ATOM 655 O O . GLU A 1 91 ? -18.325 4.504 -3.097 1.00 96.12 91 GLU A O 1
ATOM 660 N N . ARG A 1 92 ? -16.987 4.912 -4.844 1.00 96.81 92 ARG A N 1
ATOM 661 C CA . ARG A 1 92 ? -18.066 4.830 -5.849 1.00 96.81 92 ARG A CA 1
ATOM 662 C C . ARG A 1 92 ? -18.754 3.462 -5.908 1.00 96.81 92 ARG A C 1
ATOM 664 O O . ARG A 1 92 ? -19.846 3.362 -6.457 1.00 96.81 92 ARG A O 1
ATOM 671 N N . ARG A 1 93 ? -18.130 2.414 -5.365 1.00 95.06 93 ARG A N 1
ATOM 672 C CA . ARG A 1 93 ? -18.698 1.063 -5.237 1.00 95.06 93 ARG A CA 1
ATOM 673 C C . ARG A 1 93 ? -19.266 0.784 -3.839 1.00 95.06 93 ARG A C 1
ATOM 675 O O . ARG A 1 93 ? -19.587 -0.361 -3.546 1.00 95.06 93 ARG A O 1
ATOM 682 N N . GLY A 1 94 ? -19.393 1.806 -2.990 1.00 92.12 94 GLY A N 1
ATOM 683 C CA . GLY A 1 94 ? -19.963 1.693 -1.645 1.00 92.12 94 GLY A CA 1
ATOM 684 C C . GLY A 1 94 ? -18.991 1.179 -0.581 1.00 92.12 94 GLY A C 1
ATOM 685 O O . GLY A 1 94 ? -19.426 0.806 0.504 1.00 92.12 94 GLY A O 1
ATOM 686 N N . VAL A 1 95 ? -17.687 1.142 -0.870 1.00 94.75 95 VAL A N 1
ATOM 687 C CA . VAL A 1 95 ? -16.662 0.737 0.100 1.00 94.75 95 VAL A CA 1
ATOM 688 C C . VAL A 1 95 ? -16.196 1.954 0.895 1.00 94.75 95 VAL A C 1
ATOM 690 O O . VAL A 1 95 ? -15.795 2.956 0.307 1.00 94.75 95 VAL A O 1
ATOM 693 N N . THR A 1 96 ? -16.188 1.866 2.225 1.00 95.25 96 THR A N 1
ATOM 694 C CA . THR A 1 96 ? -15.612 2.921 3.073 1.00 95.25 96 THR A CA 1
ATOM 695 C C . THR A 1 96 ? -14.092 2.892 2.959 1.00 95.25 96 THR A C 1
ATOM 697 O O . THR A 1 96 ? -13.485 1.829 3.111 1.00 95.25 96 THR A O 1
ATOM 700 N N . VAL A 1 97 ? -13.459 4.044 2.722 1.00 97.12 97 VAL A N 1
ATOM 701 C CA . VAL A 1 97 ? -12.004 4.130 2.554 1.00 97.12 97 VAL A CA 1
ATOM 702 C C . VAL A 1 97 ? -11.373 5.136 3.514 1.00 97.12 97 VAL A C 1
ATOM 704 O O . VAL A 1 97 ? -11.778 6.293 3.583 1.00 97.12 97 VAL A O 1
ATOM 707 N N . THR A 1 98 ? -10.308 4.719 4.195 1.00 97.81 98 THR A N 1
ATOM 708 C CA . THR A 1 98 ? -9.381 5.611 4.901 1.00 97.81 98 THR A CA 1
ATOM 709 C C . THR A 1 98 ? -8.164 5.868 4.023 1.00 97.81 98 THR A C 1
ATOM 711 O O . THR A 1 98 ? -7.547 4.940 3.509 1.00 97.81 98 THR A O 1
ATOM 714 N N . ARG A 1 99 ? -7.762 7.129 3.880 1.00 98.00 99 ARG A N 1
ATOM 715 C CA . ARG A 1 99 ? -6.576 7.521 3.108 1.00 98.00 99 ARG A CA 1
ATOM 716 C C . ARG A 1 99 ? -5.369 7.682 4.032 1.00 98.00 99 ARG A C 1
ATOM 718 O O . ARG A 1 99 ? -5.400 8.486 4.958 1.00 98.00 99 ARG A O 1
ATOM 725 N N . ARG A 1 100 ? -4.282 6.966 3.748 1.00 97.62 100 ARG A N 1
ATOM 726 C CA . ARG A 1 100 ? -2.947 7.164 4.337 1.00 97.62 100 ARG A CA 1
ATOM 727 C C . ARG A 1 100 ? -1.947 7.435 3.217 1.00 97.62 100 ARG A C 1
ATOM 729 O O . ARG A 1 100 ? -1.056 6.640 2.945 1.00 97.62 100 ARG A O 1
ATOM 736 N N . LEU A 1 101 ? -2.156 8.536 2.506 1.00 97.94 101 LEU A N 1
ATOM 737 C CA . LEU A 1 101 ? -1.315 8.922 1.376 1.00 97.94 101 LEU A CA 1
ATOM 738 C C . LEU A 1 101 ? 0.029 9.476 1.860 1.00 97.94 101 LEU A C 1
ATOM 740 O O . LEU A 1 101 ? 0.148 9.926 2.998 1.00 97.94 101 LEU A O 1
ATOM 744 N N . ASN A 1 102 ? 1.015 9.507 0.962 1.00 97.25 102 ASN A N 1
ATOM 745 C CA . ASN A 1 102 ? 2.298 10.173 1.181 1.00 97.25 102 ASN A CA 1
ATOM 746 C C . ASN A 1 102 ? 3.148 9.535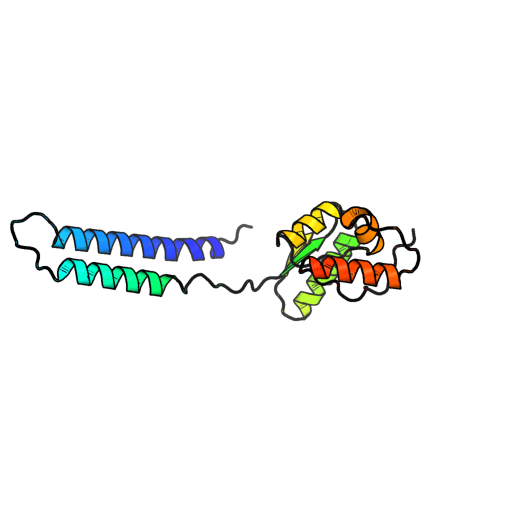 2.307 1.00 97.25 102 ASN A C 1
ATOM 748 O O . ASN A 1 102 ? 3.770 10.236 3.100 1.00 97.25 102 ASN A O 1
ATOM 752 N N . LEU A 1 103 ? 3.186 8.197 2.382 1.00 96.44 103 LEU A N 1
ATOM 753 C CA . LEU A 1 103 ? 3.866 7.452 3.458 1.00 96.44 103 LEU A CA 1
ATOM 754 C C . LEU A 1 103 ? 5.395 7.476 3.364 1.00 96.44 103 LEU A C 1
ATOM 756 O O . LEU A 1 103 ? 6.083 7.367 4.375 1.00 96.44 103 LEU A O 1
ATOM 760 N N . GLY A 1 104 ? 5.939 7.558 2.150 1.00 95.62 104 GLY A N 1
ATOM 761 C CA . GLY A 1 104 ? 7.377 7.465 1.899 1.00 95.62 104 GLY A CA 1
ATOM 762 C C . GLY A 1 104 ? 7.696 6.732 0.600 1.00 95.62 104 GLY A C 1
ATOM 763 O O . GLY A 1 104 ? 6.871 6.657 -0.306 1.00 95.62 104 GLY A O 1
ATOM 764 N N . GLY A 1 105 ? 8.901 6.173 0.501 1.00 95.62 105 GLY A N 1
ATOM 765 C CA . GLY A 1 105 ? 9.304 5.354 -0.645 1.00 95.62 105 GLY A CA 1
ATOM 766 C C . GLY A 1 105 ? 8.696 3.943 -0.641 1.00 95.62 105 GLY A C 1
ATOM 767 O O . GLY A 1 105 ? 7.972 3.552 0.277 1.00 95.62 105 GLY A O 1
ATOM 768 N N . SER A 1 106 ? 9.056 3.146 -1.651 1.00 96.75 106 SER A N 1
ATOM 769 C CA . SER A 1 106 ? 8.553 1.775 -1.842 1.00 96.75 106 SER A CA 1
ATOM 770 C C . SER A 1 106 ? 8.751 0.862 -0.628 1.00 96.75 106 SER A C 1
ATOM 772 O O . SER A 1 106 ? 7.829 0.146 -0.267 1.00 96.75 106 SER A O 1
ATOM 774 N N . PHE A 1 107 ? 9.889 0.932 0.073 1.00 97.31 107 PHE A N 1
ATOM 775 C CA . PHE A 1 107 ? 10.123 0.112 1.274 1.00 97.31 107 PHE A CA 1
ATOM 776 C C . PHE A 1 107 ? 9.174 0.426 2.436 1.00 97.31 107 PHE A C 1
ATOM 778 O O . PHE A 1 107 ? 8.824 -0.471 3.199 1.00 97.31 107 PHE A O 1
ATOM 785 N N . ILE A 1 108 ? 8.772 1.691 2.593 1.00 97.94 108 ILE A N 1
ATOM 786 C CA . ILE A 1 108 ? 7.840 2.086 3.655 1.00 97.94 108 ILE A CA 1
ATOM 787 C C . ILE A 1 108 ? 6.436 1.586 3.319 1.00 97.94 108 ILE A C 1
ATOM 789 O O . ILE A 1 108 ? 5.773 1.022 4.184 1.00 97.94 108 ILE A O 1
ATOM 793 N N . CYS A 1 109 ? 6.015 1.718 2.057 1.00 97.88 109 CYS A N 1
ATOM 794 C CA . CYS A 1 109 ? 4.723 1.200 1.603 1.00 97.88 109 CYS A CA 1
ATOM 795 C C . CYS A 1 109 ? 4.666 -0.336 1.651 1.00 97.88 109 CYS A C 1
ATOM 797 O O . CYS A 1 109 ? 3.673 -0.888 2.110 1.00 97.88 109 CYS A O 1
ATOM 799 N N . ASP A 1 110 ? 5.739 -1.027 1.252 1.00 98.25 110 ASP A N 1
ATOM 800 C CA . ASP A 1 110 ? 5.823 -2.492 1.307 1.00 98.25 110 ASP A CA 1
ATOM 801 C C . ASP A 1 110 ? 5.780 -3.018 2.748 1.00 98.25 110 ASP A C 1
ATOM 803 O O . ASP A 1 110 ? 5.075 -3.979 3.046 1.00 98.25 110 ASP A O 1
ATOM 807 N N . ARG A 1 111 ? 6.459 -2.342 3.684 1.00 98.00 111 ARG A N 1
ATOM 808 C CA . ARG A 1 111 ? 6.321 -2.657 5.111 1.00 98.00 111 ARG A CA 1
ATOM 809 C C . ARG A 1 111 ? 4.887 -2.440 5.585 1.00 98.00 111 ARG A C 1
ATOM 811 O O . ARG A 1 111 ? 4.358 -3.312 6.262 1.00 98.00 111 ARG A O 1
ATOM 818 N N . ALA A 1 112 ? 4.283 -1.308 5.222 1.00 98.19 112 ALA A N 1
ATOM 819 C CA . ALA A 1 112 ? 2.937 -0.947 5.651 1.00 98.19 112 ALA A CA 1
ATOM 820 C C . ALA A 1 112 ? 1.875 -1.938 5.146 1.00 98.19 112 ALA A C 1
ATOM 822 O O . ALA A 1 112 ? 0.968 -2.290 5.894 1.00 98.19 112 ALA A O 1
ATOM 823 N N . ILE A 1 113 ? 1.981 -2.427 3.904 1.00 97.81 113 ILE A N 1
ATOM 824 C CA . ILE A 1 113 ? 1.025 -3.424 3.399 1.00 97.81 113 ILE A CA 1
ATOM 825 C C . ILE A 1 113 ? 1.229 -4.790 4.070 1.00 97.81 113 ILE A C 1
ATOM 827 O O . ILE A 1 113 ? 0.262 -5.485 4.362 1.00 97.81 113 ILE A O 1
ATOM 831 N N . ARG A 1 114 ? 2.476 -5.167 4.387 1.00 97.06 114 ARG A N 1
ATOM 832 C CA . ARG A 1 114 ? 2.782 -6.421 5.098 1.00 97.06 114 ARG A CA 1
ATOM 833 C C . ARG A 1 114 ? 2.366 -6.391 6.568 1.00 97.06 114 ARG A C 1
ATOM 835 O O . ARG A 1 114 ? 2.017 -7.436 7.107 1.00 97.06 114 ARG A O 1
ATOM 842 N N . SER A 1 115 ? 2.418 -5.228 7.219 1.00 96.75 115 SER A N 1
ATOM 843 C CA . SER A 1 115 ? 1.948 -5.045 8.600 1.00 96.75 115 SER A CA 1
ATOM 844 C C . SER A 1 115 ? 0.431 -4.865 8.703 1.00 96.75 115 SER A C 1
ATOM 846 O O . SER A 1 115 ? -0.105 -4.933 9.808 1.00 96.75 115 SER A O 1
ATOM 848 N N . GLY A 1 116 ? -0.264 -4.637 7.583 1.00 95.88 116 GLY A N 1
ATOM 849 C CA . GLY A 1 116 ? -1.689 -4.298 7.567 1.00 95.88 116 GLY A CA 1
ATOM 850 C C . GLY A 1 116 ? -1.986 -2.849 7.972 1.00 95.88 116 GLY A C 1
ATOM 851 O O . GLY A 1 116 ? -3.124 -2.526 8.302 1.00 95.88 116 GLY A O 1
ATOM 852 N N . ASP A 1 117 ? -0.980 -1.969 7.959 1.00 96.50 117 ASP A N 1
ATOM 853 C CA . ASP A 1 117 ? -1.150 -0.521 8.145 1.00 96.50 117 ASP A CA 1
ATOM 854 C C . ASP A 1 117 ? -1.876 0.149 6.970 1.00 96.50 117 ASP A C 1
ATOM 856 O O . ASP A 1 117 ? -2.452 1.232 7.136 1.00 96.50 117 ASP A O 1
ATOM 860 N N . ILE A 1 118 ? -1.788 -0.474 5.790 1.00 98.06 118 ILE A N 1
ATOM 861 C CA . ILE A 1 118 ? -2.551 -0.180 4.576 1.00 98.06 118 ILE A CA 1
ATOM 862 C C . ILE A 1 118 ? -3.008 -1.497 3.944 1.00 98.06 118 ILE A C 1
ATOM 864 O O . ILE A 1 118 ? -2.306 -2.501 4.029 1.00 98.06 118 ILE A O 1
ATOM 868 N N . ASP A 1 119 ? -4.147 -1.476 3.262 1.00 97.69 119 ASP A N 1
ATOM 869 C CA . ASP A 1 119 ? -4.713 -2.647 2.587 1.00 97.69 119 ASP A CA 1
ATOM 870 C C . ASP A 1 119 ? -4.372 -2.669 1.091 1.00 97.69 119 ASP A C 1
ATOM 872 O O . ASP A 1 119 ? -4.252 -3.734 0.486 1.00 97.69 119 ASP A O 1
ATOM 876 N N . ALA A 1 120 ? -4.198 -1.497 0.472 1.00 97.56 120 ALA A N 1
ATOM 877 C CA . ALA A 1 120 ? -3.774 -1.397 -0.920 1.00 97.56 120 ALA A CA 1
ATOM 878 C C . ALA A 1 120 ? -3.004 -0.102 -1.206 1.00 97.56 120 ALA A C 1
ATOM 880 O O . ALA A 1 120 ? -3.236 0.941 -0.595 1.00 97.56 120 ALA A O 1
ATOM 881 N N . TYR A 1 121 ? -2.098 -0.169 -2.179 1.00 98.00 121 TYR A N 1
ATOM 882 C CA . TYR A 1 121 ? -1.420 0.976 -2.785 1.00 98.00 121 TYR A CA 1
ATOM 883 C C . TYR A 1 121 ? -0.981 0.617 -4.209 1.00 98.00 121 TYR A C 1
ATOM 885 O O . TYR A 1 121 ? -1.053 -0.543 -4.618 1.00 98.00 121 TYR A O 1
ATOM 893 N N . VAL A 1 122 ? -0.521 1.608 -4.971 1.00 97.44 122 VAL A N 1
ATOM 894 C CA . VAL A 1 122 ? 0.022 1.382 -6.315 1.00 97.44 122 VAL A CA 1
ATOM 895 C C . VAL A 1 122 ? 1.541 1.216 -6.253 1.00 97.44 122 VAL A C 1
ATOM 897 O O . VAL A 1 122 ? 2.256 2.034 -5.676 1.00 97.44 122 VAL A O 1
ATOM 900 N N . GLU A 1 123 ? 2.056 0.168 -6.893 1.00 96.50 123 GLU A N 1
ATOM 901 C CA . GLU A 1 123 ? 3.494 -0.074 -7.017 1.00 96.50 123 GLU A CA 1
ATOM 902 C C . GLU A 1 123 ? 3.896 -0.292 -8.477 1.00 96.50 123 GLU A C 1
ATOM 904 O O . GLU A 1 123 ? 3.132 -0.822 -9.283 1.00 96.50 123 GLU A O 1
ATOM 909 N N . TYR A 1 124 ? 5.116 0.116 -8.826 1.00 95.50 124 TYR A N 1
ATOM 910 C CA . TYR A 1 124 ? 5.712 -0.242 -10.103 1.00 95.50 124 TYR A CA 1
ATOM 911 C C . TYR A 1 124 ? 6.411 -1.582 -9.972 1.00 95.50 124 TYR A C 1
ATOM 913 O O . TYR A 1 124 ? 7.307 -1.756 -9.146 1.00 95.50 124 TYR A O 1
ATOM 921 N N . THR A 1 125 ? 6.065 -2.507 -10.857 1.00 94.94 125 THR A N 1
ATOM 922 C CA . THR A 1 125 ? 6.615 -3.863 -10.851 1.00 94.94 125 THR A CA 1
ATOM 923 C C . THR A 1 125 ? 8.139 -3.879 -10.973 1.00 94.94 125 THR A C 1
ATOM 925 O O . THR A 1 125 ? 8.791 -4.613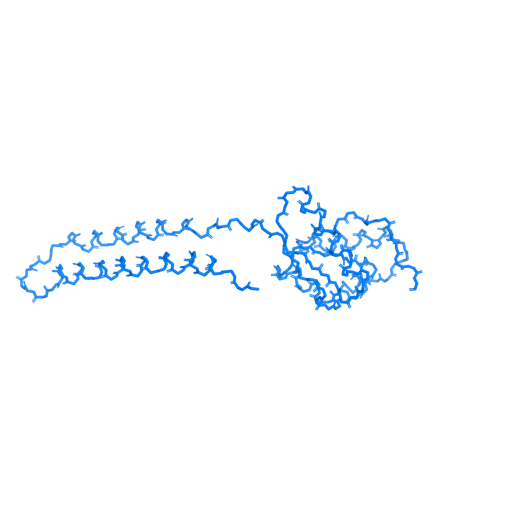 -10.243 1.00 94.94 125 THR A O 1
ATOM 928 N N . GLY A 1 126 ? 8.738 -3.013 -11.798 1.00 94.19 126 GLY A N 1
ATOM 929 C CA . GLY A 1 126 ? 10.200 -2.897 -11.889 1.00 94.19 126 GLY A CA 1
ATOM 930 C C . GLY A 1 126 ? 10.859 -2.427 -10.585 1.00 94.19 126 GLY A C 1
ATOM 931 O O . GLY A 1 126 ? 11.899 -2.954 -10.187 1.00 94.19 126 GLY A O 1
ATOM 932 N N . THR A 1 127 ? 10.235 -1.478 -9.877 1.00 94.81 127 THR A N 1
ATOM 933 C CA . THR A 1 127 ? 10.713 -1.025 -8.562 1.00 94.81 127 THR A CA 1
ATOM 934 C C . THR A 1 127 ? 10.562 -2.128 -7.522 1.00 94.81 127 THR A C 1
ATOM 936 O O . THR A 1 127 ? 11.506 -2.381 -6.777 1.00 94.81 127 THR A O 1
ATOM 939 N N . ALA A 1 128 ? 9.426 -2.827 -7.499 1.00 96.44 128 ALA A N 1
ATOM 940 C CA . ALA A 1 128 ? 9.216 -3.961 -6.608 1.00 96.44 128 ALA A CA 1
ATOM 941 C C . ALA A 1 128 ? 10.244 -5.075 -6.848 1.00 96.44 128 ALA A C 1
ATOM 943 O O . ALA A 1 128 ? 10.886 -5.526 -5.904 1.00 96.44 128 ALA A O 1
ATOM 944 N N . LEU A 1 129 ? 10.472 -5.454 -8.108 1.00 96.75 129 LEU A N 1
ATOM 945 C CA . LEU A 1 129 ? 11.426 -6.490 -8.502 1.00 96.75 129 LEU A CA 1
ATOM 946 C C . LEU A 1 129 ? 12.845 -6.193 -7.993 1.00 96.75 129 LEU A C 1
ATOM 948 O O . LEU A 1 129 ? 13.449 -7.021 -7.314 1.00 96.75 129 LEU A O 1
ATOM 952 N N . ALA A 1 130 ? 13.364 -5.001 -8.300 1.00 95.31 130 ALA A N 1
ATOM 953 C CA . ALA A 1 130 ? 14.755 -4.655 -8.025 1.00 95.31 130 ALA A CA 1
ATOM 954 C C . ALA A 1 130 ? 14.979 -4.169 -6.584 1.00 95.31 130 ALA A C 1
ATOM 956 O O . ALA A 1 130 ? 15.942 -4.567 -5.926 1.00 95.31 130 ALA A O 1
ATOM 957 N N . ALA A 1 131 ? 14.114 -3.285 -6.079 1.00 94.62 131 ALA A N 1
ATOM 958 C CA . ALA A 1 131 ? 14.322 -2.655 -4.781 1.00 94.62 131 ALA A CA 1
ATOM 959 C C . ALA A 1 131 ? 13.845 -3.547 -3.634 1.00 94.62 131 ALA A C 1
ATOM 961 O O . ALA A 1 131 ? 14.592 -3.703 -2.670 1.00 94.62 131 ALA A O 1
ATOM 962 N N . ILE A 1 132 ? 12.653 -4.139 -3.747 1.00 96.62 132 ILE A N 1
ATOM 963 C CA . ILE A 1 132 ? 12.013 -4.884 -2.655 1.00 96.62 132 ILE A CA 1
ATOM 964 C C . ILE A 1 132 ? 12.402 -6.363 -2.709 1.00 96.62 132 ILE A C 1
ATOM 966 O O . ILE A 1 132 ? 12.982 -6.876 -1.758 1.00 96.62 132 ILE A O 1
ATOM 970 N N . LEU A 1 133 ? 12.125 -7.030 -3.831 1.00 96.19 133 LEU A N 1
ATOM 971 C CA . LEU A 1 133 ? 12.277 -8.480 -3.985 1.00 96.19 133 LEU A CA 1
ATOM 972 C C . LEU A 1 133 ? 13.718 -8.919 -4.271 1.00 96.19 133 LEU A C 1
ATOM 974 O O . LEU A 1 133 ? 14.018 -10.104 -4.180 1.00 96.19 133 LEU A O 1
ATOM 978 N N . LYS A 1 134 ? 14.603 -7.975 -4.623 1.00 96.19 134 LYS A N 1
ATOM 979 C CA . LYS A 1 134 ? 16.020 -8.226 -4.948 1.00 96.19 134 LYS A CA 1
ATOM 980 C C . LYS A 1 134 ? 16.216 -9.295 -6.032 1.00 96.19 134 LYS A C 1
ATOM 982 O O . LYS A 1 134 ? 17.191 -10.041 -6.008 1.00 96.19 134 LYS A O 1
ATOM 987 N N . GLN A 1 135 ? 15.298 -9.349 -6.993 1.00 95.19 135 GLN A N 1
ATOM 988 C CA . GLN A 1 135 ? 15.346 -10.284 -8.113 1.00 95.19 135 GLN A CA 1
ATOM 989 C C . GLN A 1 135 ? 16.193 -9.724 -9.272 1.00 95.19 135 GLN A C 1
ATOM 991 O O . GLN A 1 135 ? 16.329 -8.500 -9.398 1.00 95.19 135 GLN A O 1
ATOM 996 N N . PRO A 1 136 ? 16.749 -10.586 -10.146 1.00 93.50 136 PRO A N 1
ATOM 997 C CA . PRO A 1 136 ? 17.457 -10.147 -11.345 1.00 93.50 136 PRO A CA 1
ATOM 998 C C . PRO A 1 136 ? 16.587 -9.246 -12.229 1.00 93.50 136 PRO A C 1
ATOM 1000 O O . PRO A 1 136 ? 15.407 -9.521 -12.450 1.00 93.50 136 PRO A O 1
ATOM 1003 N N . ILE A 1 137 ? 17.175 -8.171 -12.760 1.00 89.38 137 ILE A N 1
ATOM 1004 C CA . ILE A 1 137 ? 16.456 -7.227 -13.621 1.00 89.38 137 ILE A CA 1
ATOM 1005 C C . ILE A 1 137 ? 16.210 -7.873 -14.987 1.00 89.38 137 ILE A C 1
ATOM 1007 O O . ILE A 1 137 ? 17.149 -8.192 -15.717 1.00 89.38 137 ILE A O 1
ATOM 1011 N N . VAL A 1 138 ? 14.935 -8.004 -15.351 1.00 89.94 138 VAL A N 1
ATOM 1012 C CA . VAL A 1 138 ? 14.477 -8.508 -16.652 1.00 89.94 138 VAL A CA 1
ATOM 1013 C C . VAL A 1 138 ? 13.843 -7.359 -17.439 1.00 89.94 138 VAL A C 1
ATOM 1015 O O . VAL A 1 138 ? 13.199 -6.486 -16.860 1.00 89.94 138 VAL A O 1
ATOM 1018 N N . LYS A 1 139 ? 14.040 -7.329 -18.765 1.00 87.69 139 LYS A N 1
ATOM 1019 C CA . LYS A 1 139 ? 13.513 -6.254 -19.630 1.00 87.69 139 LYS A CA 1
ATOM 1020 C C . LYS A 1 139 ? 12.064 -6.463 -20.063 1.00 87.69 139 LYS A C 1
ATOM 1022 O O . LYS A 1 139 ? 11.388 -5.481 -20.348 1.00 87.69 139 LYS A O 1
ATOM 1027 N N . ASP A 1 140 ? 11.612 -7.711 -20.147 1.00 92.44 140 ASP A N 1
ATOM 1028 C CA . ASP A 1 140 ? 10.247 -8.035 -20.555 1.00 92.44 140 ASP A CA 1
ATOM 1029 C C . ASP A 1 140 ? 9.238 -7.662 -19.448 1.00 92.44 140 ASP A C 1
ATOM 1031 O O . ASP A 1 140 ? 9.269 -8.270 -18.373 1.00 92.44 140 ASP A O 1
ATOM 1035 N N . PRO A 1 141 ? 8.324 -6.698 -19.678 1.00 90.75 141 PRO A N 1
ATOM 1036 C CA . PRO A 1 141 ? 7.341 -6.290 -18.679 1.00 90.75 141 PRO A CA 1
ATOM 1037 C C . PRO A 1 141 ? 6.408 -7.421 -18.234 1.00 90.75 141 PRO A C 1
ATOM 1039 O O . PRO A 1 141 ? 5.979 -7.424 -17.078 1.00 90.75 141 PRO A O 1
ATOM 1042 N N . ALA A 1 142 ? 6.096 -8.373 -19.121 1.00 92.62 142 ALA A N 1
ATOM 1043 C CA . ALA A 1 142 ? 5.214 -9.493 -18.801 1.00 92.62 142 ALA A CA 1
ATOM 1044 C C . ALA A 1 142 ? 5.896 -10.480 -17.842 1.00 92.62 142 ALA A C 1
ATOM 1046 O O . ALA A 1 142 ? 5.307 -10.857 -16.822 1.00 92.62 142 ALA A O 1
ATOM 1047 N N . ALA A 1 143 ? 7.158 -10.828 -18.111 1.00 94.56 143 ALA A N 1
ATOM 1048 C CA . ALA A 1 143 ? 7.985 -11.596 -17.187 1.00 94.56 143 ALA A CA 1
ATOM 1049 C C . ALA A 1 143 ? 8.141 -10.881 -15.835 1.00 94.56 143 ALA A C 1
ATOM 1051 O O . ALA A 1 143 ? 7.926 -11.495 -14.793 1.00 94.56 143 ALA A O 1
ATOM 1052 N N . VAL A 1 144 ? 8.430 -9.572 -15.833 1.00 95.50 144 VAL A N 1
ATOM 1053 C CA . VAL A 1 144 ? 8.562 -8.784 -14.594 1.00 95.50 144 VAL A CA 1
ATOM 1054 C C . VAL A 1 144 ? 7.274 -8.816 -13.767 1.00 95.50 144 VAL A C 1
ATOM 1056 O O . VAL A 1 144 ? 7.330 -9.065 -12.564 1.00 95.50 144 VAL A O 1
ATOM 1059 N N . PHE A 1 145 ? 6.113 -8.588 -14.389 1.00 95.44 145 PHE A N 1
ATOM 1060 C CA . PHE A 1 145 ? 4.823 -8.656 -13.698 1.00 95.44 145 PHE A CA 1
ATOM 1061 C C . PHE A 1 145 ? 4.568 -10.045 -13.104 1.00 95.44 145 PHE A C 1
ATOM 1063 O O . PHE A 1 145 ? 4.174 -10.145 -11.945 1.00 95.44 145 PHE A O 1
ATOM 1070 N N . THR A 1 146 ? 4.826 -11.100 -13.880 1.00 96.31 146 THR A N 1
ATOM 1071 C CA . THR A 1 146 ? 4.633 -12.495 -13.456 1.00 96.31 146 THR A CA 1
ATOM 1072 C C . THR A 1 146 ? 5.482 -12.814 -12.229 1.00 96.31 146 THR A C 1
ATOM 1074 O O . THR A 1 146 ? 4.939 -13.235 -11.211 1.00 96.31 146 THR A O 1
ATOM 1077 N N . THR A 1 147 ? 6.782 -12.509 -12.272 1.00 96.75 147 THR A N 1
ATOM 1078 C CA . THR A 1 147 ? 7.689 -12.723 -11.137 1.00 96.75 147 THR A CA 1
ATOM 1079 C C . THR A 1 147 ? 7.239 -11.951 -9.899 1.00 96.75 147 THR A C 1
ATOM 1081 O O . THR A 1 147 ? 7.171 -12.515 -8.812 1.00 96.75 147 THR A O 1
ATOM 1084 N N . VAL A 1 148 ? 6.894 -10.666 -10.045 1.00 97.12 148 VAL A N 1
ATOM 1085 C CA . VAL A 1 148 ? 6.435 -9.844 -8.913 1.00 97.12 148 VAL A CA 1
ATOM 1086 C C . VAL A 1 148 ? 5.152 -10.411 -8.314 1.00 97.12 148 VAL A C 1
ATOM 1088 O O . VAL A 1 148 ? 5.065 -10.563 -7.100 1.00 97.12 148 VAL A O 1
ATOM 1091 N N . ARG A 1 149 ? 4.166 -10.762 -9.144 1.00 97.50 149 ARG A N 1
ATOM 1092 C CA . ARG A 1 149 ? 2.908 -11.356 -8.684 1.00 97.50 149 ARG A CA 1
ATOM 1093 C C . ARG A 1 149 ? 3.156 -12.630 -7.883 1.00 97.50 149 ARG A C 1
ATOM 1095 O O . ARG A 1 149 ? 2.592 -12.775 -6.803 1.00 97.50 149 ARG A O 1
ATOM 1102 N N . ASP A 1 150 ? 3.996 -13.523 -8.392 1.00 97.50 150 ASP A N 1
ATOM 1103 C CA . ASP A 1 150 ? 4.228 -14.825 -7.772 1.00 97.50 150 ASP A CA 1
ATOM 1104 C C . ASP A 1 150 ? 4.988 -14.687 -6.439 1.00 97.50 150 ASP A C 1
ATOM 1106 O O . ASP A 1 150 ? 4.644 -15.346 -5.458 1.00 97.50 150 ASP A O 1
ATOM 1110 N N . GLU A 1 151 ? 5.966 -13.781 -6.356 1.00 97.06 151 GLU A N 1
ATOM 1111 C CA . GLU A 1 151 ? 6.692 -13.503 -5.109 1.00 97.06 151 GLU A CA 1
ATOM 1112 C C . GLU A 1 151 ? 5.807 -12.822 -4.050 1.00 97.06 151 GLU A C 1
ATOM 1114 O O . GLU A 1 151 ? 5.841 -13.196 -2.875 1.00 97.06 151 GLU A O 1
ATOM 1119 N N . TYR A 1 152 ? 4.963 -11.861 -4.439 1.00 97.44 152 TYR A N 1
ATOM 1120 C CA . TYR A 1 152 ? 4.008 -11.242 -3.511 1.00 97.44 152 TYR A CA 1
ATOM 1121 C C . TYR A 1 152 ? 2.931 -12.232 -3.048 1.00 97.44 152 TYR A C 1
ATOM 1123 O O . TYR A 1 152 ? 2.580 -12.228 -1.866 1.00 97.44 152 TYR A O 1
ATOM 1131 N N . ALA A 1 153 ? 2.478 -13.136 -3.922 1.00 97.62 153 ALA A N 1
ATOM 1132 C CA . ALA A 1 153 ? 1.516 -14.178 -3.567 1.00 97.62 153 ALA A CA 1
ATOM 1133 C C . ALA A 1 153 ? 2.058 -15.122 -2.483 1.00 97.62 153 ALA A C 1
ATOM 1135 O O . ALA A 1 153 ? 1.331 -15.458 -1.547 1.00 97.62 153 ALA A O 1
ATOM 1136 N N . ARG A 1 154 ? 3.349 -15.486 -2.534 1.00 96.38 154 ARG A N 1
ATOM 1137 C CA . ARG A 1 154 ? 4.002 -16.271 -1.464 1.00 96.38 154 ARG A CA 1
ATOM 1138 C C . ARG A 1 154 ? 4.013 -15.553 -0.116 1.00 96.38 154 ARG A C 1
ATOM 1140 O O . ARG A 1 154 ? 4.065 -16.206 0.919 1.00 96.38 154 ARG A O 1
ATOM 1147 N N . ALA A 1 155 ? 3.948 -14.225 -0.124 1.00 93.00 155 ALA A N 1
ATOM 1148 C CA . ALA A 1 155 ? 3.841 -13.406 1.075 1.00 93.00 155 ALA A CA 1
ATOM 1149 C C . ALA A 1 155 ? 2.390 -13.088 1.484 1.00 93.00 155 ALA A C 1
ATOM 1151 O O . ALA A 1 155 ? 2.181 -12.238 2.348 1.00 93.00 155 ALA A O 1
ATOM 1152 N N . GLY A 1 156 ? 1.392 -13.733 0.867 1.00 96.44 156 GLY A N 1
ATOM 1153 C CA . GLY A 1 156 ? -0.024 -13.507 1.164 1.00 96.44 156 GLY A CA 1
ATOM 1154 C C . GLY A 1 156 ? -0.591 -12.207 0.586 1.00 96.44 156 GLY A C 1
ATOM 1155 O O . GLY A 1 156 ? -1.661 -11.772 1.002 1.00 96.44 156 GLY A O 1
ATOM 1156 N N . LEU A 1 157 ? 0.106 -11.579 -0.366 1.00 97.50 157 LEU A N 1
ATOM 1157 C CA . LEU A 1 157 ? -0.308 -10.332 -1.005 1.00 97.50 157 LEU A CA 1
ATOM 1158 C C . LEU A 1 157 ? -0.750 -10.586 -2.449 1.00 97.50 157 LEU A C 1
ATOM 1160 O O . LEU A 1 157 ? -0.137 -11.360 -3.179 1.00 97.50 157 LEU A O 1
ATOM 1164 N N . SER A 1 158 ? -1.807 -9.902 -2.882 1.00 97.38 158 SER A N 1
ATOM 1165 C CA . SER A 1 158 ? -2.318 -10.012 -4.251 1.00 97.38 158 SER A CA 1
ATOM 1166 C C . SER A 1 158 ? -1.874 -8.828 -5.100 1.00 97.38 158 SER A C 1
ATOM 1168 O O . SER A 1 158 ? -2.119 -7.676 -4.748 1.00 97.38 158 SER A O 1
ATOM 1170 N N . VAL A 1 159 ? -1.269 -9.113 -6.253 1.00 97.00 159 VAL A N 1
ATOM 1171 C CA . VAL A 1 159 ? -0.937 -8.100 -7.263 1.00 97.00 159 VAL A CA 1
ATOM 1172 C C . VAL A 1 159 ? -2.025 -8.109 -8.332 1.00 97.00 159 VAL A C 1
ATOM 1174 O O . VAL A 1 159 ? -2.218 -9.104 -9.030 1.00 97.00 159 VAL A O 1
ATOM 1177 N N . LEU A 1 160 ? -2.757 -7.001 -8.436 1.00 95.94 160 LEU A N 1
ATOM 1178 C CA . LEU A 1 160 ? -3.839 -6.827 -9.406 1.00 95.94 160 LEU A CA 1
ATOM 1179 C C . LEU A 1 160 ? -3.300 -6.597 -10.830 1.00 95.94 160 LEU A C 1
ATOM 1181 O O . LEU A 1 160 ? -2.121 -6.267 -10.991 1.00 95.94 160 LEU A O 1
ATOM 1185 N N . PRO A 1 161 ? -4.144 -6.741 -11.874 1.00 94.44 161 PRO A N 1
ATOM 1186 C CA . PRO A 1 161 ? -3.758 -6.398 -13.238 1.00 94.44 161 PRO A CA 1
ATOM 1187 C C . PRO A 1 161 ? -3.177 -4.978 -13.342 1.00 94.44 161 PRO A C 1
ATOM 1189 O O . PRO A 1 161 ? -3.628 -4.073 -12.632 1.00 94.44 161 PRO A O 1
ATOM 1192 N N . PRO A 1 162 ? -2.187 -4.758 -14.226 1.00 92.44 162 PRO A N 1
ATOM 1193 C CA . PRO A 1 162 ? -1.551 -3.457 -14.371 1.00 92.44 162 PRO A CA 1
ATOM 1194 C C . PRO A 1 162 ? -2.550 -2.399 -14.852 1.00 92.44 162 PRO A C 1
ATOM 1196 O O . PRO A 1 162 ? -3.433 -2.677 -15.659 1.00 92.44 162 PRO A O 1
ATOM 1199 N N . LEU A 1 163 ? -2.346 -1.150 -14.429 1.00 90.25 163 LEU A N 1
ATOM 1200 C CA . LEU A 1 163 ? -3.207 -0.008 -14.774 1.00 90.25 163 LEU A CA 1
ATOM 1201 C C . LEU A 1 163 ? -3.115 0.436 -16.250 1.00 90.25 163 LEU A C 1
ATOM 1203 O O . LEU A 1 163 ? -3.746 1.414 -16.636 1.00 90.25 163 LEU A O 1
ATOM 1207 N N . GLY A 1 164 ? -2.317 -0.249 -17.074 1.00 85.94 164 GLY A N 1
ATOM 1208 C CA . GLY A 1 164 ? -2.201 0.026 -18.510 1.00 85.94 164 GLY A CA 1
ATOM 1209 C C . GLY A 1 164 ? -1.211 1.130 -18.896 1.00 85.94 164 GLY A C 1
ATOM 1210 O O . GLY A 1 164 ? -1.158 1.504 -20.063 1.00 85.94 164 GLY A O 1
ATOM 1211 N N . PHE A 1 165 ? -0.398 1.633 -17.962 1.00 85.81 165 PHE A N 1
ATOM 1212 C CA . PHE A 1 165 ? 0.657 2.605 -18.259 1.00 85.81 165 PHE A CA 1
ATOM 1213 C C . PHE A 1 165 ? 2.007 2.189 -17.666 1.00 85.81 165 PHE A C 1
ATOM 1215 O O . PHE A 1 165 ? 2.092 1.402 -16.723 1.00 85.81 165 PHE A O 1
ATOM 1222 N N . THR A 1 166 ? 3.082 2.740 -18.227 1.00 78.69 166 THR A N 1
ATOM 1223 C CA . THR A 1 166 ? 4.457 2.535 -17.758 1.00 78.69 166 THR A CA 1
ATOM 1224 C C . THR A 1 166 ? 5.132 3.880 -17.561 1.00 78.69 166 THR A C 1
ATOM 1226 O O . THR A 1 166 ? 5.049 4.734 -18.444 1.00 78.69 166 THR A O 1
ATOM 1229 N N . ARG A 1 167 ? 5.857 4.059 -16.456 1.00 74.19 167 ARG A N 1
ATOM 1230 C CA . ARG A 1 167 ? 6.684 5.249 -16.249 1.00 74.19 167 ARG A CA 1
ATOM 1231 C C . ARG A 1 167 ? 7.971 5.127 -17.076 1.00 74.19 167 ARG A C 1
ATOM 1233 O O . ARG A 1 167 ? 8.870 4.382 -16.702 1.00 74.19 167 ARG A O 1
ATOM 1240 N N . ARG A 1 168 ? 8.017 5.820 -18.218 1.00 61.47 168 ARG A N 1
ATOM 1241 C CA . ARG A 1 168 ? 9.156 5.876 -19.153 1.00 61.47 168 ARG A CA 1
ATOM 1242 C C . ARG A 1 168 ? 9.723 7.296 -19.200 1.00 61.47 168 ARG A C 1
ATOM 1244 O O . ARG A 1 168 ? 9.550 7.980 -20.200 1.00 61.47 168 ARG A O 1
ATOM 1251 N N . TRP A 1 169 ? 10.319 7.755 -18.110 1.00 49.22 169 TRP A N 1
ATOM 1252 C CA . TRP A 1 169 ? 11.007 9.046 -18.057 1.00 49.22 169 TRP A CA 1
ATOM 1253 C C . TRP A 1 169 ? 12.217 8.904 -17.150 1.00 49.22 169 TRP A C 1
ATOM 1255 O O . TRP A 1 169 ? 12.012 8.387 -16.024 1.00 49.22 169 TRP A O 1
#

pLDDT: mean 82.7, std 16.95, range [42.69, 98.5]